Protein AF-A0A7C5ZPN6-F1 (afdb_monomer_lite)

Secondary structure (DSSP, 8-state):
--HHHHHHHHHHHHHHHHHHHHHHHHHHHHHHHHHHHHHHTSSS-----TT-HHHHHHHHHHHHHHHHHHHHHHHHHT----GGGHHHHHHHHHHHHHHHHHHHHHHTHHHH--THHHHHHHHHHHHHHHTT-----

pLDDT: mean 77.21, std 16.89, range [35.25, 96.31]

Foldseek 3Di:
DPPLVVLVVVLVVQLVVLVVVVVVCVVLVVVVVVVVVVVVVPDDDDQPPLPPPSNVVVLVSLVVSLVSLVVSLVSLVPDDDDPVCVVVSVLLSQLSVLLSVLSVLCSCCSVGVDCVSPVSSVVSNVVSVCSNDDPPD

Radius of gyration: 17.49 Å; chains: 1; bounding box: 37×31×56 Å

Structure (mmCIF, N/CA/C/O backbone):
data_AF-A0A7C5ZPN6-F1
#
_entry.id   AF-A0A7C5ZPN6-F1
#
loop_
_atom_site.group_PDB
_atom_site.id
_atom_site.type_symbol
_atom_site.label_atom_id
_atom_site.label_alt_id
_atom_site.label_comp_id
_atom_site.label_asym_id
_atom_site.label_entity_id
_atom_site.label_seq_id
_atom_site.pdbx_PDB_ins_code
_atom_site.Cartn_x
_atom_site.Cartn_y
_atom_site.Cartn_z
_atom_site.occupancy
_atom_site.B_iso_or_equiv
_atom_site.auth_seq_id
_atom_site.auth_comp_id
_atom_site.auth_asym_id
_atom_site.auth_atom_id
_atom_site.pdbx_PDB_model_num
ATOM 1 N N . MET A 1 1 ? -5.980 0.132 28.750 1.00 51.56 1 MET A N 1
ATOM 2 C CA . MET A 1 1 ? -6.308 0.501 27.359 1.00 51.56 1 MET A CA 1
ATOM 3 C C . MET A 1 1 ? -7.352 -0.467 26.823 1.00 51.56 1 MET A C 1
ATOM 5 O O . MET A 1 1 ? -7.402 -1.595 27.297 1.00 51.56 1 MET A O 1
ATOM 9 N N . SER A 1 2 ? -8.216 -0.027 25.904 1.00 65.25 2 SER A N 1
ATOM 10 C CA . SER A 1 2 ? -9.150 -0.912 25.188 1.00 65.25 2 SER A CA 1
ATOM 11 C C . SER A 1 2 ? -8.357 -1.851 24.269 1.00 65.25 2 SER A C 1
ATOM 13 O O . SER A 1 2 ? -7.483 -1.374 23.549 1.00 65.25 2 SER A O 1
ATOM 15 N N . LYS A 1 3 ? -8.681 -3.156 24.252 1.00 81.56 3 LYS A N 1
ATOM 16 C CA . LYS A 1 3 ? -8.057 -4.161 23.359 1.00 81.56 3 LYS A CA 1
ATOM 17 C C . LYS A 1 3 ? -8.095 -3.751 21.879 1.00 81.56 3 LYS A C 1
ATOM 19 O O . LYS A 1 3 ? -7.286 -4.237 21.097 1.00 81.56 3 LYS A O 1
ATOM 24 N N . TYR A 1 4 ? -9.044 -2.898 21.492 1.00 85.94 4 TYR A N 1
ATOM 25 C CA . TYR A 1 4 ? -9.139 -2.326 20.151 1.00 85.94 4 TYR A CA 1
ATOM 26 C C . TYR A 1 4 ? -7.993 -1.346 19.859 1.00 85.94 4 TYR A C 1
ATOM 28 O O . TYR A 1 4 ? -7.351 -1.45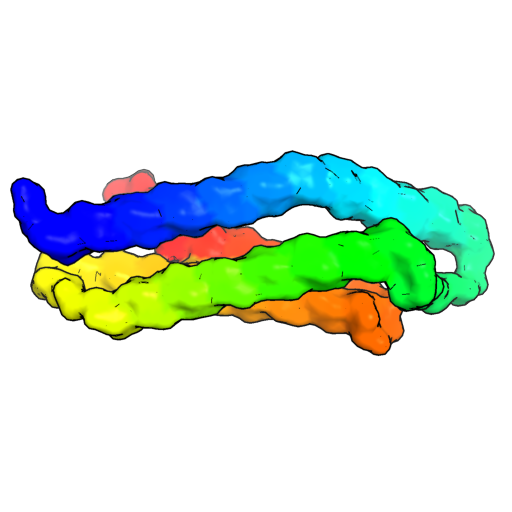3 18.818 1.00 85.94 4 TYR A O 1
ATOM 36 N N . LEU A 1 5 ? -7.695 -0.431 20.790 1.00 84.44 5 LEU A N 1
ATOM 37 C CA . LEU A 1 5 ? -6.643 0.576 20.613 1.00 84.44 5 LEU A CA 1
ATOM 38 C C . LEU A 1 5 ? -5.256 -0.055 20.524 1.00 84.44 5 LEU A C 1
ATOM 40 O O . LEU A 1 5 ? -4.454 0.379 19.705 1.00 84.44 5 LEU A O 1
ATOM 44 N N . ASP A 1 6 ? -5.005 -1.105 21.307 1.00 87.62 6 ASP A N 1
ATOM 45 C CA . ASP A 1 6 ? -3.731 -1.826 21.260 1.00 87.62 6 ASP A CA 1
ATOM 46 C C . ASP A 1 6 ? -3.529 -2.495 19.885 1.00 87.62 6 ASP A C 1
ATOM 48 O O . ASP A 1 6 ? -2.457 -2.396 19.295 1.00 87.62 6 ASP A O 1
ATOM 52 N N . LYS A 1 7 ? -4.584 -3.105 19.321 1.00 88.50 7 LYS A N 1
ATOM 53 C CA . LYS A 1 7 ? -4.539 -3.723 17.984 1.00 88.50 7 LYS A CA 1
ATOM 54 C C . LYS A 1 7 ? -4.420 -2.698 16.854 1.00 88.50 7 LYS A C 1
ATOM 56 O O . LYS A 1 7 ? -3.707 -2.941 15.889 1.00 88.50 7 LYS A O 1
ATOM 61 N N . ILE A 1 8 ? -5.113 -1.563 16.960 1.00 87.50 8 ILE A N 1
ATOM 62 C CA . ILE A 1 8 ? -5.000 -0.454 15.999 1.00 87.50 8 ILE A CA 1
ATOM 63 C C . ILE A 1 8 ? -3.578 0.105 16.001 1.00 87.50 8 ILE A C 1
ATOM 65 O O . ILE A 1 8 ? -3.012 0.308 14.932 1.00 87.50 8 ILE A O 1
ATOM 69 N N . ALA A 1 9 ? -2.996 0.330 17.182 1.00 86.56 9 ALA A N 1
ATOM 70 C CA . ALA A 1 9 ? -1.629 0.826 17.308 1.00 86.56 9 ALA A CA 1
ATOM 71 C C . ALA A 1 9 ? -0.623 -0.141 16.669 1.00 86.56 9 ALA A C 1
ATOM 73 O O . ALA A 1 9 ? 0.250 0.296 15.927 1.00 86.56 9 ALA A O 1
ATOM 74 N N . GLU A 1 10 ? -0.797 -1.449 16.881 1.00 91.00 10 GLU A N 1
ATOM 75 C CA . GLU A 1 10 ? 0.030 -2.478 16.244 1.00 91.00 10 GLU A CA 1
ATOM 76 C C . GLU A 1 10 ? -0.077 -2.446 14.708 1.00 91.00 10 GLU A C 1
ATOM 78 O O . GLU A 1 10 ? 0.937 -2.510 14.015 1.00 91.00 10 GLU A O 1
ATOM 83 N N . ILE A 1 11 ? -1.293 -2.312 14.163 1.00 87.81 11 ILE A N 1
ATOM 84 C CA . ILE A 1 11 ? -1.521 -2.200 12.713 1.00 87.81 11 ILE A CA 1
ATOM 85 C C . ILE A 1 11 ? -0.842 -0.943 12.153 1.00 87.81 11 ILE A C 1
ATOM 87 O O . ILE A 1 11 ? -0.164 -1.018 11.130 1.00 87.81 11 ILE A O 1
ATOM 91 N N . ILE A 1 12 ? -0.986 0.203 12.827 1.00 86.81 12 ILE A N 1
ATOM 92 C CA . ILE A 1 12 ? -0.338 1.460 12.423 1.00 86.81 12 ILE A CA 1
ATOM 93 C C . ILE A 1 12 ? 1.185 1.293 12.418 1.00 86.81 12 ILE A C 1
ATOM 95 O O . ILE A 1 12 ? 1.822 1.606 11.416 1.00 86.81 12 ILE A O 1
ATOM 99 N N . GLU A 1 13 ? 1.762 0.731 13.481 1.00 87.31 13 GLU A N 1
ATOM 100 C CA . GLU A 1 13 ? 3.208 0.507 13.580 1.00 87.31 13 GLU A CA 1
ATOM 101 C C . GLU A 1 13 ? 3.720 -0.427 12.468 1.00 87.31 13 GLU A C 1
ATOM 103 O O . GLU A 1 13 ? 4.782 -0.193 11.885 1.00 87.31 13 GLU A O 1
ATOM 108 N N . ASN A 1 14 ? 2.968 -1.479 12.129 1.00 88.06 14 ASN A N 1
ATOM 109 C CA . ASN A 1 14 ? 3.335 -2.393 11.047 1.00 88.06 14 ASN A CA 1
ATOM 110 C C . ASN A 1 14 ? 3.247 -1.723 9.672 1.00 88.06 14 ASN A C 1
ATOM 112 O O . ASN A 1 14 ? 4.146 -1.908 8.850 1.00 88.06 14 ASN A O 1
ATOM 116 N N . ILE A 1 15 ? 2.218 -0.906 9.430 1.00 82.00 15 ILE A N 1
ATOM 117 C CA . ILE A 1 15 ? 2.102 -0.108 8.203 1.00 82.00 15 ILE A CA 1
ATOM 118 C C . ILE A 1 15 ? 3.280 0.861 8.090 1.00 82.00 15 ILE A C 1
ATOM 120 O O . ILE A 1 15 ? 3.909 0.921 7.034 1.00 82.00 15 ILE A O 1
ATOM 124 N N . GLU A 1 16 ? 3.628 1.569 9.166 1.00 82.62 16 GLU A N 1
ATOM 125 C CA . GLU A 1 16 ? 4.776 2.477 9.189 1.00 82.62 16 GLU A CA 1
ATOM 126 C C . GLU A 1 16 ? 6.085 1.741 8.892 1.00 82.62 16 GLU A C 1
ATOM 128 O O . GLU A 1 16 ? 6.864 2.205 8.063 1.00 82.62 16 GLU A O 1
ATOM 133 N N . LYS A 1 17 ? 6.321 0.568 9.494 1.00 85.38 17 LYS A N 1
ATOM 134 C CA . LYS A 1 17 ? 7.505 -0.260 9.204 1.00 85.38 17 LYS A CA 1
ATOM 135 C C . LYS A 1 17 ? 7.562 -0.672 7.738 1.00 85.38 17 LYS A C 1
ATOM 137 O O . LYS A 1 17 ? 8.588 -0.479 7.089 1.00 85.38 17 LYS A O 1
ATOM 142 N N . VAL A 1 18 ? 6.456 -1.180 7.198 1.00 79.00 18 VAL A N 1
ATOM 143 C CA . VAL A 1 18 ? 6.339 -1.582 5.790 1.00 79.00 18 VAL A CA 1
ATOM 144 C C . VAL A 1 18 ? 6.609 -0.393 4.856 1.00 79.00 18 VAL A C 1
ATOM 146 O O . VAL A 1 18 ? 7.334 -0.521 3.867 1.00 79.00 18 VAL A O 1
ATOM 149 N N . GLN A 1 19 ? 6.083 0.789 5.180 1.00 70.19 19 GLN A N 1
ATOM 150 C CA . GLN A 1 19 ? 6.314 2.011 4.411 1.00 70.19 19 GLN A CA 1
ATOM 151 C C . GLN A 1 19 ? 7.739 2.559 4.578 1.00 70.19 19 GLN A C 1
ATOM 153 O O . GLN A 1 19 ? 8.295 3.082 3.617 1.00 70.19 19 GLN A O 1
ATOM 158 N N . GLN A 1 20 ? 8.368 2.423 5.747 1.00 74.19 20 GLN A N 1
ATOM 159 C CA . GLN A 1 20 ? 9.760 2.821 5.978 1.00 74.19 20 GLN A CA 1
ATOM 160 C C . GLN A 1 20 ? 10.752 1.909 5.257 1.00 74.19 20 GLN A C 1
ATOM 162 O O . GLN A 1 20 ? 11.682 2.414 4.625 1.00 74.19 20 GLN A O 1
ATOM 167 N N . GLU A 1 21 ? 10.531 0.591 5.276 1.00 71.69 21 GLU A N 1
ATOM 168 C CA . GLU A 1 21 ? 11.256 -0.355 4.419 1.00 71.69 21 GLU A CA 1
ATOM 169 C C . GLU A 1 21 ? 11.151 0.090 2.956 1.00 71.69 21 GLU A C 1
ATOM 171 O O . GLU A 1 21 ? 12.151 0.159 2.237 1.00 71.69 21 GLU A O 1
ATOM 176 N N . LEU A 1 22 ? 9.956 0.517 2.540 1.00 65.00 22 LEU A N 1
ATOM 177 C CA . LEU A 1 22 ? 9.758 1.069 1.213 1.00 65.00 22 LEU A CA 1
ATOM 178 C C . LEU A 1 22 ? 10.436 2.422 1.000 1.00 65.00 22 LEU A C 1
ATOM 180 O O . LEU A 1 22 ? 10.854 2.680 -0.114 1.00 65.00 22 LEU A O 1
ATOM 184 N N . LEU A 1 23 ? 10.543 3.311 1.989 1.00 62.59 23 LEU A N 1
ATOM 185 C CA . LEU A 1 23 ? 11.227 4.605 1.843 1.00 62.59 23 LEU A CA 1
ATOM 186 C C . LEU A 1 23 ? 12.731 4.419 1.607 1.00 62.59 23 LEU A C 1
ATOM 188 O O . LEU A 1 23 ? 13.336 5.124 0.792 1.00 62.59 23 LEU A O 1
ATOM 192 N N . VAL A 1 24 ? 13.325 3.425 2.269 1.00 61.19 24 VAL A N 1
ATOM 193 C CA . VAL A 1 24 ? 14.702 2.991 2.004 1.00 61.19 24 VAL A CA 1
ATOM 194 C C . VAL A 1 24 ? 14.824 2.494 0.558 1.00 61.19 24 VAL A C 1
ATOM 196 O O . VAL A 1 24 ? 15.735 2.904 -0.168 1.00 61.19 24 VAL A O 1
ATOM 199 N N . GLU A 1 25 ? 13.845 1.721 0.089 1.00 57.84 25 GLU A N 1
ATOM 200 C CA . GLU A 1 25 ? 13.740 1.269 -1.303 1.00 57.84 25 GLU A CA 1
ATOM 201 C C . GLU A 1 25 ? 13.261 2.381 -2.278 1.00 57.84 25 GLU A C 1
ATOM 203 O O . GLU A 1 25 ? 13.519 2.313 -3.478 1.00 57.84 25 GLU A O 1
ATOM 208 N N . GLN A 1 26 ? 12.646 3.477 -1.809 1.00 51.22 26 GLN A N 1
ATOM 209 C CA . GLN A 1 26 ? 12.205 4.620 -2.621 1.00 51.22 26 GLN A CA 1
ATOM 210 C C . GLN A 1 26 ? 13.389 5.442 -3.082 1.00 51.22 26 GLN A C 1
ATOM 212 O O . GLN A 1 26 ? 13.326 6.039 -4.150 1.00 51.22 26 GLN A O 1
ATOM 217 N N . LYS A 1 27 ? 14.482 5.488 -2.318 1.00 57.56 27 LYS A N 1
ATOM 218 C CA . LYS A 1 27 ? 15.736 6.052 -2.825 1.00 57.56 27 LYS A CA 1
ATOM 219 C C . LYS A 1 27 ? 16.212 5.251 -4.042 1.00 57.56 27 LYS A C 1
ATOM 221 O O . LYS A 1 27 ? 16.648 5.845 -5.025 1.00 57.56 27 LYS A O 1
ATOM 226 N N . MET A 1 28 ? 16.027 3.929 -4.022 1.00 51.06 28 MET A N 1
ATOM 227 C CA . MET A 1 28 ? 16.227 3.062 -5.184 1.00 51.06 28 MET A CA 1
ATOM 228 C C . MET A 1 28 ? 15.203 3.340 -6.297 1.00 51.06 28 MET A C 1
ATOM 230 O O . MET A 1 28 ? 15.628 3.516 -7.431 1.00 51.06 28 MET A O 1
ATOM 234 N N . MET A 1 29 ? 13.904 3.493 -6.006 1.00 49.81 29 MET A N 1
ATOM 235 C CA . MET A 1 29 ? 12.883 3.833 -7.016 1.00 49.81 29 MET A CA 1
ATOM 236 C C . MET A 1 29 ? 13.046 5.235 -7.619 1.00 49.81 29 MET A C 1
ATOM 238 O O . MET A 1 29 ? 12.848 5.397 -8.814 1.00 49.81 29 MET A O 1
ATOM 242 N N . LYS A 1 30 ? 13.441 6.254 -6.848 1.00 54.97 30 LYS A N 1
ATOM 243 C CA . LYS A 1 30 ? 13.777 7.596 -7.353 1.00 54.97 30 LYS A CA 1
ATOM 244 C C . LYS A 1 30 ? 15.015 7.544 -8.232 1.00 54.97 30 LYS A C 1
ATOM 246 O O . LYS A 1 30 ? 15.038 8.207 -9.262 1.00 54.97 30 LYS A O 1
ATOM 251 N N . ASN A 1 31 ? 16.007 6.729 -7.876 1.00 53.59 31 ASN A N 1
ATOM 252 C CA . ASN A 1 31 ? 17.144 6.459 -8.752 1.00 53.59 31 ASN A CA 1
ATOM 253 C C . ASN A 1 31 ? 16.706 5.725 -10.027 1.00 53.59 31 ASN A C 1
ATOM 255 O O . ASN A 1 31 ? 17.207 6.046 -11.093 1.00 53.59 31 ASN A O 1
ATOM 259 N N . LEU A 1 32 ? 15.735 4.816 -9.936 1.00 49.66 32 LEU A N 1
ATOM 260 C CA . LEU A 1 32 ? 15.123 4.092 -11.055 1.00 49.66 32 LEU A CA 1
ATOM 261 C C . LEU A 1 32 ? 14.353 5.027 -11.987 1.00 49.66 32 LEU A C 1
ATOM 263 O O . LEU A 1 32 ? 14.607 5.036 -13.178 1.00 49.66 32 LEU A O 1
ATOM 267 N N . ILE A 1 33 ? 13.473 5.872 -11.453 1.00 51.06 33 ILE A N 1
ATOM 268 C CA . ILE A 1 33 ? 12.736 6.899 -12.198 1.00 51.06 33 ILE A CA 1
ATOM 269 C C . ILE A 1 33 ? 13.710 7.923 -12.787 1.00 51.06 33 ILE A C 1
ATOM 271 O O . ILE A 1 33 ? 13.527 8.354 -13.917 1.00 51.06 33 ILE A O 1
ATOM 275 N N . SER A 1 34 ? 14.771 8.290 -12.065 1.00 56.31 34 SER A N 1
ATOM 276 C CA . SER A 1 34 ? 15.834 9.166 -12.570 1.00 56.31 34 SER A CA 1
ATOM 277 C C . SER A 1 34 ? 16.620 8.511 -13.712 1.00 56.31 34 SER A C 1
ATOM 279 O O . SER A 1 34 ? 16.841 9.155 -14.731 1.00 56.31 34 SER A O 1
ATOM 281 N N . LEU A 1 35 ? 16.961 7.222 -13.604 1.00 48.78 35 LEU A N 1
ATOM 282 C CA . LEU A 1 35 ? 17.560 6.419 -14.677 1.00 48.78 35 LEU A CA 1
ATOM 283 C C . LEU A 1 35 ? 16.623 6.331 -15.886 1.00 48.78 35 LEU A C 1
ATOM 285 O O . LEU A 1 35 ? 17.030 6.647 -16.999 1.00 48.78 35 LEU A O 1
ATOM 289 N N . LEU A 1 36 ? 15.353 5.987 -15.675 1.00 46.53 36 LEU A N 1
ATOM 290 C CA . LEU A 1 36 ? 14.322 5.931 -16.714 1.00 46.53 36 LEU A CA 1
ATOM 291 C C . LEU A 1 36 ? 14.136 7.300 -17.393 1.00 46.53 36 LEU A C 1
ATOM 293 O O . LEU A 1 36 ? 14.051 7.375 -18.618 1.00 46.53 36 LEU A O 1
ATOM 297 N N . ASN A 1 37 ? 14.175 8.395 -16.628 1.00 48.97 37 ASN A N 1
ATOM 298 C CA . ASN A 1 37 ? 14.130 9.760 -17.153 1.00 48.97 37 ASN A CA 1
ATOM 299 C C . ASN A 1 37 ? 15.412 10.132 -17.924 1.00 48.97 37 ASN A C 1
ATOM 301 O O . ASN A 1 3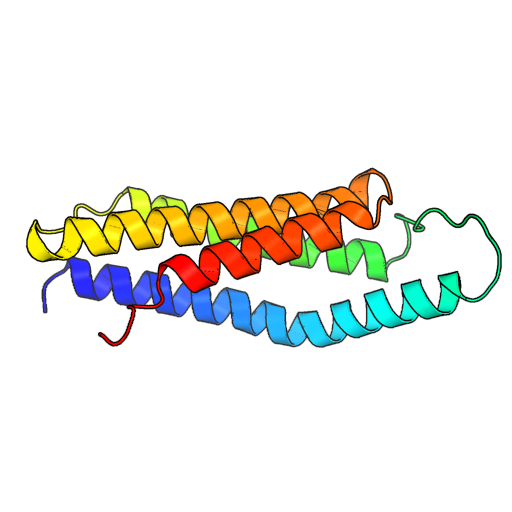7 ? 15.318 10.760 -18.978 1.00 48.97 37 ASN A O 1
ATOM 305 N N . GLN A 1 38 ? 16.598 9.709 -17.472 1.00 45.81 38 GLN A N 1
ATOM 306 C CA . GLN A 1 38 ? 17.864 9.886 -18.198 1.00 45.81 38 GLN A CA 1
ATOM 307 C C . GLN A 1 38 ? 17.879 9.109 -19.524 1.00 45.81 38 GLN A C 1
ATOM 309 O O . GLN A 1 38 ? 18.327 9.641 -20.541 1.00 45.81 38 GLN A O 1
ATOM 314 N N . PHE A 1 39 ? 17.313 7.900 -19.557 1.00 42.16 39 PHE A N 1
ATOM 315 C CA . PHE A 1 39 ? 17.116 7.139 -20.792 1.00 42.16 39 PHE A CA 1
ATOM 316 C C . PHE A 1 39 ? 16.065 7.775 -21.714 1.00 42.16 39 PHE A C 1
ATOM 318 O O . PHE A 1 39 ? 16.233 7.739 -22.932 1.00 42.16 39 PHE A O 1
ATOM 325 N N . SER A 1 40 ? 15.030 8.420 -21.164 1.00 40.72 40 SER A N 1
ATOM 326 C CA . SER A 1 40 ? 13.997 9.129 -21.941 1.00 40.72 40 SER A CA 1
ATOM 327 C C . SER A 1 40 ? 14.486 10.429 -22.603 1.00 40.72 40 SER A C 1
ATOM 329 O O . SER A 1 40 ? 13.913 10.871 -23.598 1.00 40.72 40 SER A O 1
ATOM 331 N N . GLY A 1 41 ? 15.579 11.019 -22.098 1.00 42.53 41 GLY A N 1
ATOM 332 C CA . GLY A 1 41 ? 16.222 12.206 -22.672 1.00 42.53 41 GLY A CA 1
ATOM 333 C C . GLY A 1 41 ? 16.966 11.939 -23.986 1.00 42.53 41 GLY A C 1
ATOM 334 O O . GLY A 1 41 ? 17.331 12.880 -24.688 1.00 42.53 41 GLY A O 1
ATOM 335 N N . THR A 1 42 ? 17.161 10.668 -24.358 1.00 42.38 42 THR A N 1
ATOM 336 C CA . THR A 1 42 ? 17.724 10.281 -25.654 1.00 42.38 42 THR A CA 1
ATOM 337 C C . THR A 1 42 ? 16.793 9.314 -26.381 1.00 42.38 42 THR A C 1
ATOM 339 O O . THR A 1 42 ? 16.682 8.131 -26.063 1.00 42.38 42 THR A O 1
ATOM 342 N N . THR A 1 43 ? 16.207 9.825 -27.467 1.00 35.25 43 THR A N 1
ATOM 343 C CA . THR A 1 43 ? 15.406 9.133 -28.496 1.00 35.25 43 THR A CA 1
ATOM 344 C C . THR A 1 43 ? 13.998 8.672 -28.100 1.00 35.25 43 THR A C 1
ATOM 346 O O . THR A 1 43 ? 13.789 7.826 -27.240 1.00 35.25 43 THR A O 1
ATOM 349 N N . LYS A 1 44 ? 13.025 9.227 -28.839 1.00 40.78 44 LYS A N 1
ATOM 350 C CA . LYS A 1 44 ? 11.623 8.809 -28.938 1.00 40.78 44 LYS A CA 1
ATOM 351 C C . LYS A 1 44 ? 11.514 7.276 -29.008 1.00 40.78 44 LYS A C 1
ATOM 353 O O . LYS A 1 44 ? 12.182 6.672 -29.840 1.00 40.78 44 LYS A O 1
ATOM 358 N N . SER A 1 45 ? 10.609 6.707 -28.206 1.00 48.16 45 SER A N 1
ATOM 359 C CA . SER A 1 45 ? 10.253 5.278 -28.125 1.00 48.16 45 SER A CA 1
ATOM 360 C C . SER A 1 45 ? 11.271 4.376 -27.418 1.00 48.16 45 SER A C 1
ATOM 362 O O . SER A 1 45 ? 12.118 3.773 -28.071 1.00 48.16 45 SER A O 1
ATOM 364 N N . LYS A 1 46 ? 11.123 4.189 -26.100 1.00 45.94 46 LYS A N 1
ATOM 365 C CA . LYS A 1 46 ? 11.692 3.031 -25.393 1.00 45.94 46 LYS A CA 1
ATOM 366 C C . LYS A 1 46 ? 10.698 2.515 -24.356 1.00 45.94 46 LYS A C 1
ATOM 368 O O . LYS A 1 46 ? 10.495 3.131 -23.315 1.00 45.94 46 LYS A O 1
ATOM 373 N N . THR A 1 47 ? 10.048 1.409 -24.695 1.00 55.38 47 THR A N 1
ATOM 374 C CA . THR A 1 47 ? 9.422 0.478 -23.755 1.00 55.38 47 THR A CA 1
ATOM 375 C C . THR A 1 47 ? 10.400 0.196 -22.615 1.00 55.38 47 THR A C 1
ATOM 377 O O . THR A 1 47 ? 11.592 0.012 -22.861 1.00 55.38 47 THR A O 1
ATOM 380 N N . ILE A 1 48 ? 9.913 0.198 -21.373 1.00 61.78 48 ILE A N 1
ATOM 381 C CA . ILE A 1 48 ? 10.700 -0.256 -20.222 1.00 61.78 48 ILE A CA 1
ATOM 382 C C . ILE A 1 48 ? 11.127 -1.695 -20.511 1.00 61.78 48 ILE A C 1
ATOM 384 O O . ILE A 1 48 ? 10.277 -2.527 -20.832 1.00 61.78 48 ILE A O 1
ATOM 388 N N . ASP A 1 49 ? 12.425 -1.983 -20.419 1.00 68.88 49 ASP A N 1
ATOM 389 C CA . ASP A 1 49 ? 12.899 -3.361 -20.464 1.00 68.88 49 ASP A CA 1
ATOM 390 C C . ASP A 1 49 ? 12.466 -4.055 -19.168 1.00 68.88 49 ASP A C 1
ATOM 392 O O . ASP A 1 49 ? 13.053 -3.861 -18.102 1.00 68.88 49 ASP A O 1
ATOM 396 N N . LEU A 1 50 ? 11.374 -4.815 -19.252 1.00 68.62 50 LEU A N 1
ATOM 397 C CA . LEU A 1 50 ? 10.804 -5.541 -18.120 1.00 68.62 50 LEU A CA 1
ATOM 398 C C . LEU A 1 50 ? 11.716 -6.677 -17.636 1.00 68.62 50 LEU A C 1
ATOM 400 O O . LEU A 1 50 ? 11.500 -7.206 -16.542 1.00 68.62 50 LEU A O 1
ATOM 404 N N . ASP A 1 51 ? 12.728 -7.048 -18.426 1.00 72.12 51 ASP A N 1
ATOM 405 C CA . ASP A 1 51 ? 13.689 -8.080 -18.074 1.00 72.12 51 ASP A CA 1
ATOM 406 C C . ASP A 1 51 ? 14.910 -7.569 -17.307 1.00 72.12 51 ASP A C 1
ATOM 408 O O . ASP A 1 51 ? 15.642 -8.396 -16.745 1.00 72.12 51 ASP A O 1
ATOM 412 N N . ASP A 1 52 ? 15.077 -6.246 -17.202 1.00 77.00 52 ASP A N 1
ATOM 413 C CA . ASP A 1 52 ? 16.144 -5.612 -16.435 1.00 77.00 52 ASP A CA 1
ATOM 414 C C . ASP A 1 52 ? 16.093 -6.070 -14.954 1.00 77.00 52 ASP A C 1
ATOM 416 O O . ASP A 1 52 ? 15.041 -5.975 -14.304 1.00 77.00 52 ASP A O 1
ATOM 420 N N . PRO A 1 53 ? 17.205 -6.571 -14.376 1.00 75.25 53 PRO A N 1
ATOM 421 C CA . PRO A 1 53 ? 17.261 -7.015 -12.979 1.00 75.25 53 PRO A CA 1
ATOM 422 C C . PRO A 1 53 ? 16.796 -5.962 -11.964 1.00 75.25 53 PRO A C 1
ATOM 424 O O . PRO A 1 53 ? 16.224 -6.301 -10.928 1.00 75.25 53 PRO A O 1
ATOM 427 N N . VAL A 1 54 ? 17.017 -4.681 -12.256 1.00 68.31 54 VAL A N 1
ATOM 428 C CA . VAL A 1 54 ? 16.594 -3.550 -11.428 1.00 68.31 54 VAL A CA 1
ATOM 429 C C . VAL A 1 54 ? 15.077 -3.365 -11.506 1.00 68.31 54 VAL A C 1
ATOM 431 O O . VAL A 1 54 ? 14.433 -3.142 -10.479 1.00 68.31 54 VAL A O 1
ATOM 434 N N . VAL A 1 55 ? 14.488 -3.522 -12.695 1.00 71.94 55 VAL A N 1
ATOM 435 C CA . VAL A 1 55 ? 13.031 -3.479 -12.907 1.00 71.94 55 VAL A CA 1
ATOM 436 C C . VAL A 1 55 ? 12.348 -4.668 -12.225 1.00 71.94 55 VAL A C 1
ATOM 438 O O . VAL A 1 55 ? 11.345 -4.484 -11.534 1.00 71.94 55 VAL A O 1
ATOM 441 N N . LYS A 1 56 ? 12.932 -5.869 -12.319 1.00 81.12 56 LYS A N 1
ATOM 442 C CA . LYS A 1 56 ? 12.474 -7.071 -11.600 1.00 81.12 56 LYS A CA 1
ATOM 443 C C . LYS A 1 56 ? 12.496 -6.874 -10.085 1.00 81.12 56 LYS A C 1
ATOM 445 O O . LYS A 1 56 ? 11.480 -7.106 -9.433 1.00 81.12 56 LYS A O 1
ATOM 450 N N . LYS A 1 57 ? 13.596 -6.348 -9.538 1.00 78.81 57 LYS A N 1
ATOM 451 C CA . LYS A 1 57 ? 13.698 -6.043 -8.104 1.00 78.81 57 LYS A CA 1
ATOM 452 C C . LYS A 1 57 ? 12.652 -5.013 -7.661 1.00 78.81 57 LYS A C 1
ATOM 454 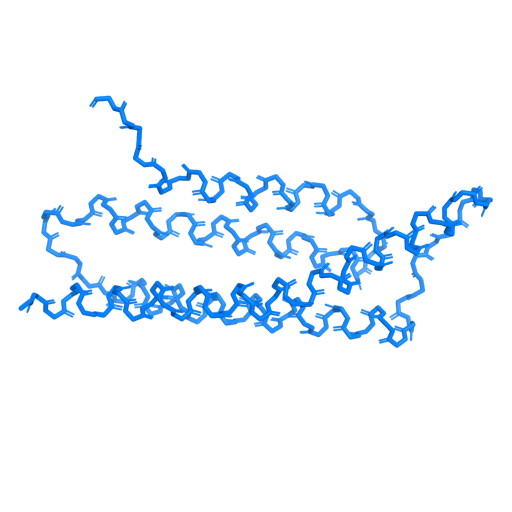O O . LYS A 1 57 ? 12.007 -5.196 -6.634 1.00 78.81 57 LYS A O 1
ATOM 459 N N . ALA A 1 58 ? 12.443 -3.946 -8.433 1.00 75.3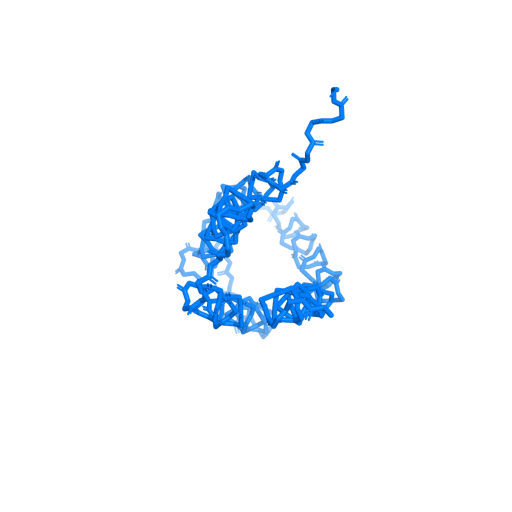8 58 ALA A N 1
ATOM 460 C CA . ALA A 1 58 ? 11.432 -2.937 -8.111 1.00 75.38 58 ALA A CA 1
ATOM 461 C C . ALA A 1 58 ? 10.007 -3.509 -8.124 1.00 75.38 58 ALA A C 1
ATOM 463 O O . ALA A 1 58 ? 9.211 -3.201 -7.236 1.00 75.38 58 ALA A O 1
ATOM 464 N N . LYS A 1 59 ? 9.706 -4.382 -9.093 1.00 83.12 59 LYS A N 1
ATOM 465 C CA . LYS A 1 59 ? 8.440 -5.116 -9.167 1.00 83.12 59 LYS A CA 1
ATOM 466 C C . LYS A 1 59 ? 8.224 -5.991 -7.931 1.00 83.12 59 LYS A C 1
ATOM 468 O O . LYS A 1 59 ? 7.142 -5.958 -7.354 1.00 83.12 59 LYS A O 1
ATOM 473 N N . GLU A 1 60 ? 9.238 -6.739 -7.502 1.00 85.31 60 GLU A N 1
ATOM 474 C CA . GLU A 1 60 ? 9.175 -7.590 -6.305 1.00 85.31 60 GLU A CA 1
ATOM 475 C C . GLU A 1 60 ? 8.949 -6.779 -5.026 1.00 85.31 60 GLU A C 1
ATOM 477 O O . GLU A 1 60 ? 8.068 -7.110 -4.233 1.00 85.31 60 GLU A O 1
ATOM 482 N N . VAL A 1 61 ? 9.694 -5.684 -4.845 1.00 82.25 61 VAL A N 1
ATOM 483 C CA . VAL A 1 61 ? 9.545 -4.792 -3.685 1.00 82.25 61 VAL A CA 1
ATOM 484 C C . VAL A 1 61 ? 8.139 -4.195 -3.634 1.00 82.25 61 VAL A C 1
ATOM 486 O O . VAL A 1 61 ? 7.491 -4.222 -2.586 1.00 82.25 61 VAL A O 1
ATOM 489 N N . LEU A 1 62 ? 7.633 -3.695 -4.766 1.00 82.88 62 LEU A N 1
ATOM 490 C CA . LEU A 1 62 ? 6.293 -3.117 -4.827 1.00 82.88 62 LEU A CA 1
ATOM 491 C C . LEU A 1 62 ? 5.199 -4.175 -4.612 1.00 82.88 62 LEU A C 1
ATOM 493 O O . LEU A 1 62 ? 4.201 -3.899 -3.952 1.00 82.88 62 LEU A O 1
ATOM 497 N N . LEU A 1 63 ? 5.387 -5.399 -5.112 1.00 88.88 63 LEU A N 1
ATOM 498 C CA . LEU A 1 63 ? 4.460 -6.502 -4.856 1.00 88.88 63 LEU A CA 1
ATOM 499 C C . LEU A 1 63 ? 4.432 -6.897 -3.374 1.00 88.88 63 LEU A C 1
ATOM 501 O O . LEU A 1 63 ? 3.350 -7.128 -2.826 1.00 88.88 63 LEU A O 1
ATOM 505 N N . LYS A 1 64 ? 5.601 -6.945 -2.720 1.00 87.50 64 LYS A N 1
ATOM 506 C CA . LYS A 1 64 ? 5.711 -7.214 -1.280 1.00 87.50 64 LYS A CA 1
ATOM 507 C C . LYS A 1 64 ? 4.957 -6.151 -0.483 1.00 87.50 64 LYS A C 1
ATOM 509 O O . LYS A 1 64 ? 4.141 -6.505 0.357 1.00 87.50 64 LYS A O 1
ATOM 514 N N . LEU A 1 65 ? 5.154 -4.871 -0.808 1.00 85.81 65 LEU A N 1
ATOM 515 C CA . LEU A 1 65 ? 4.418 -3.762 -0.197 1.00 85.81 65 LEU A CA 1
ATOM 516 C C . LEU A 1 65 ? 2.907 -3.942 -0.308 1.00 85.81 65 LEU A C 1
ATOM 518 O O . LEU A 1 65 ? 2.204 -3.855 0.694 1.00 85.81 65 LEU A O 1
ATOM 522 N N . ILE A 1 66 ? 2.411 -4.166 -1.528 1.00 89.19 66 ILE A N 1
ATOM 523 C CA . ILE A 1 66 ? 0.975 -4.313 -1.782 1.00 89.19 66 ILE A CA 1
ATOM 524 C C . ILE A 1 66 ? 0.419 -5.460 -0.940 1.00 89.19 66 ILE A C 1
ATOM 526 O O . ILE A 1 66 ? -0.592 -5.278 -0.269 1.00 89.19 66 ILE A O 1
ATOM 530 N N . THR A 1 67 ? 1.107 -6.602 -0.931 1.00 93.56 67 THR A N 1
ATOM 531 C CA . THR A 1 67 ? 0.708 -7.777 -0.148 1.00 93.56 67 THR A CA 1
ATOM 532 C C . THR A 1 67 ? 0.670 -7.464 1.349 1.00 93.56 67 THR A C 1
ATOM 534 O O . THR A 1 67 ? -0.358 -7.683 1.981 1.00 93.56 67 THR A O 1
ATOM 537 N N . SER A 1 68 ? 1.730 -6.872 1.907 1.00 90.31 68 SER A N 1
ATOM 538 C CA . SER A 1 68 ? 1.793 -6.543 3.337 1.00 90.31 68 SER A CA 1
ATOM 539 C C . SER A 1 68 ? 0.740 -5.512 3.754 1.00 90.31 68 SER A C 1
ATOM 541 O O . SER A 1 68 ? 0.092 -5.672 4.782 1.00 90.31 68 SER A O 1
ATOM 543 N N . LEU A 1 69 ? 0.488 -4.481 2.940 1.00 91.31 69 LEU A N 1
ATOM 544 C CA . LEU A 1 69 ? -0.592 -3.528 3.219 1.00 91.31 69 LEU A CA 1
ATOM 545 C C . LEU A 1 69 ? -1.975 -4.190 3.136 1.00 91.31 69 LEU A C 1
ATOM 547 O O . LEU A 1 69 ? -2.863 -3.843 3.910 1.00 91.31 69 LEU A O 1
ATOM 551 N N . GLN A 1 70 ? -2.176 -5.144 2.220 1.00 96.12 70 GLN A N 1
ATOM 552 C CA . GLN A 1 70 ? -3.424 -5.908 2.131 1.00 96.12 70 GLN A CA 1
ATOM 553 C C . GLN A 1 70 ? -3.650 -6.811 3.348 1.00 96.12 70 GLN A C 1
ATOM 555 O O . GLN A 1 70 ? -4.790 -6.934 3.794 1.00 96.12 70 GLN A O 1
ATOM 560 N N . GLU A 1 71 ? -2.596 -7.420 3.889 1.00 96.06 71 GLU A N 1
ATOM 561 C CA . GLU A 1 71 ? -2.663 -8.204 5.127 1.00 96.06 71 GLU A CA 1
ATOM 562 C C . GLU A 1 71 ? -3.082 -7.323 6.309 1.00 96.06 71 GLU A C 1
ATOM 564 O O . GLU A 1 71 ? -4.020 -7.666 7.029 1.00 96.06 71 GLU A O 1
ATOM 569 N N . GLU A 1 72 ? -2.465 -6.149 6.463 1.00 93.44 72 GLU A N 1
ATOM 570 C CA . GLU A 1 72 ? -2.835 -5.193 7.513 1.00 93.44 72 GLU A CA 1
ATOM 571 C C . GLU A 1 72 ? -4.247 -4.622 7.315 1.00 93.44 72 GLU A C 1
ATOM 573 O O . GLU A 1 72 ? -4.995 -4.473 8.281 1.00 93.44 72 GLU A O 1
ATOM 578 N N . TYR A 1 73 ? -4.675 -4.390 6.070 1.00 96.06 73 TYR A N 1
ATOM 579 C CA . TYR A 1 73 ? -6.058 -4.015 5.770 1.00 96.06 73 TYR A CA 1
ATOM 580 C C . TYR A 1 73 ? -7.050 -5.099 6.189 1.00 96.06 73 TYR A C 1
ATOM 582 O O . TYR A 1 73 ? -8.071 -4.789 6.794 1.00 96.06 73 TYR A O 1
ATOM 590 N N . TYR A 1 74 ? -6.750 -6.366 5.905 1.00 95.81 74 TYR A N 1
ATOM 591 C CA . TYR A 1 74 ? -7.598 -7.478 6.325 1.00 95.81 74 TYR A CA 1
ATOM 592 C C . TYR A 1 74 ? -7.661 -7.591 7.853 1.00 95.81 74 TYR A C 1
ATOM 594 O O . TYR A 1 74 ? -8.738 -7.773 8.417 1.00 95.81 74 TYR A O 1
ATOM 602 N N . ARG A 1 75 ? -6.526 -7.418 8.543 1.00 94.62 75 ARG A N 1
ATOM 603 C CA . ARG A 1 75 ? -6.496 -7.363 10.012 1.00 94.62 75 ARG A CA 1
ATOM 604 C C . ARG A 1 75 ? -7.365 -6.232 10.547 1.00 94.62 75 ARG A C 1
ATOM 606 O O . ARG A 1 75 ? -8.092 -6.460 11.508 1.00 94.62 75 ARG A O 1
ATOM 613 N N . LEU A 1 76 ? -7.293 -5.051 9.930 1.00 93.38 76 LEU A N 1
ATOM 614 C CA . LEU A 1 76 ? -8.099 -3.888 10.289 1.00 93.38 76 LEU A CA 1
ATOM 615 C C . LEU A 1 76 ? -9.592 -4.154 10.069 1.00 93.38 76 LEU A C 1
ATOM 617 O O . LEU A 1 76 ? -10.377 -3.892 10.969 1.00 93.38 76 LEU A O 1
ATOM 621 N N . ASP A 1 77 ? -9.975 -4.720 8.924 1.00 93.81 77 ASP A N 1
ATOM 622 C CA . ASP A 1 77 ? -11.371 -5.019 8.564 1.00 93.81 77 ASP A CA 1
ATOM 623 C C . ASP A 1 77 ? -12.043 -6.023 9.517 1.00 93.81 77 ASP A C 1
ATOM 625 O O . ASP A 1 77 ? -13.253 -5.972 9.717 1.00 93.81 77 ASP A O 1
ATOM 629 N N . LEU A 1 78 ? -11.256 -6.901 10.148 1.00 94.06 78 LEU A N 1
ATOM 630 C CA . LEU A 1 78 ? -11.727 -7.853 11.157 1.00 94.06 78 LEU A CA 1
ATOM 631 C C . LEU A 1 78 ? -11.866 -7.264 12.570 1.00 94.06 78 LEU A C 1
ATOM 633 O O . LEU A 1 78 ? -12.324 -7.969 13.475 1.00 94.06 78 LEU A O 1
ATOM 637 N N . LEU A 1 79 ? -11.422 -6.028 12.814 1.00 92.56 79 LEU A N 1
ATOM 638 C CA . LEU A 1 79 ? -11.601 -5.399 14.119 1.00 92.56 79 LEU A CA 1
ATOM 639 C C . LEU A 1 79 ? -12.999 -4.800 14.229 1.00 92.56 79 LEU A C 1
ATOM 641 O O . LEU A 1 79 ? -13.460 -4.088 13.346 1.00 92.56 79 LEU A O 1
ATOM 645 N N . GLU A 1 80 ? -13.630 -5.013 15.377 1.00 90.06 80 GLU A N 1
ATOM 646 C CA . GLU A 1 80 ? -14.863 -4.322 15.736 1.00 90.06 80 GLU A CA 1
ATOM 647 C C . GLU A 1 80 ? -14.507 -3.068 16.548 1.00 90.06 80 GLU A C 1
ATOM 649 O O . GLU A 1 80 ? -13.956 -3.194 17.651 1.00 90.06 80 GLU A O 1
ATOM 654 N N . PRO A 1 81 ? -14.745 -1.853 16.018 1.00 88.50 81 PRO A N 1
ATOM 655 C CA . PRO A 1 81 ? -14.529 -0.629 16.771 1.00 88.50 81 PRO A CA 1
ATOM 656 C C . PRO A 1 81 ? -15.661 -0.393 17.776 1.00 88.50 81 PRO A C 1
ATOM 658 O O . PRO A 1 81 ? -16.835 -0.605 17.476 1.00 88.50 81 PRO A O 1
ATOM 661 N N . ASP A 1 82 ? -15.317 0.149 18.945 1.00 87.19 82 ASP A N 1
ATOM 662 C CA . ASP A 1 82 ? -16.317 0.765 19.823 1.00 87.19 82 ASP A CA 1
ATOM 663 C C . ASP A 1 82 ? -16.969 1.962 19.097 1.00 87.19 82 ASP A C 1
ATOM 665 O O . ASP A 1 82 ? -16.333 2.607 18.260 1.00 87.19 82 ASP A O 1
ATOM 669 N N . GLU A 1 83 ? -18.202 2.329 19.461 1.00 88.44 83 GLU A N 1
ATOM 670 C CA . GLU A 1 83 ? -18.976 3.402 18.802 1.00 88.44 83 GLU A CA 1
ATOM 671 C C . GLU A 1 83 ? -18.189 4.720 18.667 1.00 88.44 83 GLU A C 1
ATOM 673 O O . GLU A 1 83 ? -18.188 5.353 17.611 1.00 88.44 83 GLU A O 1
ATOM 678 N N . LYS A 1 84 ? -17.415 5.079 19.701 1.00 87.88 84 LYS A N 1
ATOM 679 C CA . LYS A 1 84 ? -16.541 6.265 19.712 1.00 87.88 84 LYS A CA 1
ATOM 680 C C . LYS A 1 84 ? -15.482 6.256 18.599 1.00 87.88 84 LYS A C 1
ATOM 682 O O . LYS A 1 84 ? -15.049 7.317 18.159 1.00 87.88 84 LYS A O 1
ATOM 687 N N . TRP A 1 85 ? -15.033 5.079 18.176 1.00 89.38 85 TRP A N 1
ATOM 688 C CA . TRP A 1 85 ? -13.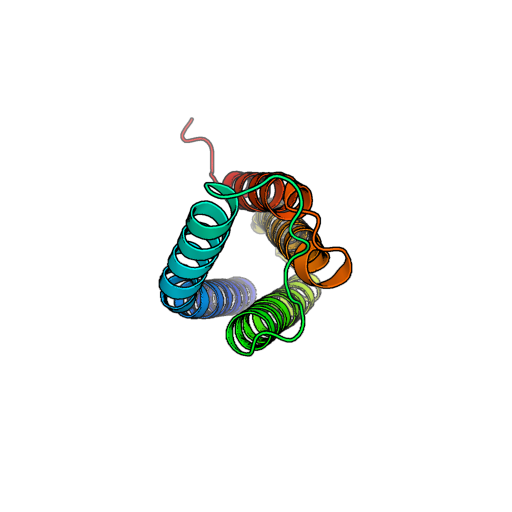944 4.902 17.216 1.00 89.38 85 TRP A CA 1
ATOM 689 C C . TRP A 1 85 ? -14.417 4.466 15.832 1.00 89.38 85 TRP A C 1
ATOM 691 O O . TRP A 1 85 ? -13.600 4.441 14.916 1.00 89.38 85 TRP A O 1
ATOM 701 N N . ALA A 1 86 ? -15.707 4.171 15.651 1.00 89.94 86 ALA A N 1
ATOM 702 C CA . ALA A 1 86 ? -16.258 3.673 14.392 1.00 89.94 86 ALA A CA 1
ATOM 703 C C . ALA A 1 86 ? -15.966 4.604 13.202 1.00 89.94 86 ALA A C 1
ATOM 705 O O . ALA A 1 86 ? -15.565 4.145 12.134 1.00 89.94 86 ALA A O 1
ATOM 706 N N . GLN A 1 87 ? -16.082 5.923 13.395 1.00 90.62 87 GLN A N 1
ATOM 707 C CA . GLN A 1 87 ? -15.792 6.891 12.332 1.00 90.62 87 GLN A CA 1
ATOM 708 C C . GLN A 1 87 ? -14.308 6.899 11.944 1.00 90.62 87 GLN A C 1
ATOM 710 O O . GLN A 1 87 ? -13.981 6.897 10.757 1.00 90.62 87 GLN A O 1
ATOM 715 N N . PHE A 1 88 ? -13.408 6.902 12.932 1.00 90.56 88 PHE A N 1
ATOM 716 C CA . PHE A 1 88 ? -11.968 6.819 12.685 1.00 90.56 88 PHE A CA 1
ATOM 717 C C . PHE A 1 88 ? -11.608 5.500 11.993 1.00 90.56 88 PHE A C 1
ATOM 719 O O . PHE A 1 88 ? -10.862 5.504 11.021 1.00 90.56 88 PHE A O 1
ATOM 726 N N . HIS A 1 89 ? -12.181 4.389 12.458 1.00 92.69 89 HIS A N 1
ATOM 727 C CA . HIS A 1 89 ? -11.964 3.058 11.908 1.00 92.69 89 HIS A CA 1
ATOM 728 C C . HIS A 1 89 ? -12.296 2.991 10.414 1.00 92.69 89 HIS A C 1
ATOM 730 O O . HIS A 1 89 ? -11.468 2.575 9.605 1.00 92.69 89 HIS A O 1
ATOM 736 N N . GLU A 1 90 ? -13.483 3.467 10.032 1.00 93.81 90 GLU A N 1
ATOM 737 C CA . GLU A 1 90 ? -13.908 3.472 8.633 1.00 93.81 90 GLU A CA 1
ATOM 738 C C . GLU A 1 90 ? -13.071 4.427 7.775 1.00 93.81 90 GLU A C 1
ATOM 740 O O . GLU A 1 90 ? -12.669 4.059 6.669 1.00 93.81 90 GLU A O 1
ATOM 745 N N . LYS A 1 91 ? -12.713 5.614 8.289 1.00 92.75 91 LYS A N 1
ATOM 746 C CA . LYS A 1 91 ? -11.769 6.513 7.601 1.00 92.75 91 LYS A CA 1
ATOM 747 C C . LYS A 1 91 ? -10.408 5.849 7.389 1.00 92.75 91 LYS A C 1
ATOM 749 O O . LYS A 1 91 ? -9.850 5.937 6.296 1.00 92.75 91 LYS A O 1
ATOM 754 N N . PHE A 1 92 ? -9.892 5.148 8.396 1.00 92.62 92 PHE A N 1
ATOM 755 C CA . PHE A 1 92 ? -8.607 4.466 8.305 1.00 92.62 92 PHE A CA 1
ATOM 756 C C . PHE A 1 92 ? -8.646 3.323 7.283 1.00 92.62 92 PHE A C 1
ATOM 758 O O . PHE A 1 92 ? -7.759 3.220 6.434 1.00 92.62 92 PHE A O 1
ATOM 765 N N . LYS A 1 93 ? -9.724 2.529 7.271 1.00 95.00 93 LYS A N 1
ATOM 766 C CA . LYS A 1 93 ? -9.958 1.508 6.239 1.00 95.00 93 LYS A CA 1
ATOM 767 C C . LYS A 1 93 ? -9.993 2.107 4.839 1.00 95.00 93 LYS A C 1
ATOM 769 O O . LYS A 1 93 ? -9.337 1.585 3.938 1.00 95.00 93 LYS A O 1
ATOM 774 N N . GLN A 1 94 ? -10.736 3.195 4.644 1.00 95.69 94 GLN A N 1
ATOM 775 C CA . GLN A 1 94 ? -10.823 3.881 3.351 1.00 95.69 94 GLN A CA 1
ATOM 776 C C . GLN A 1 94 ? -9.464 4.421 2.902 1.00 95.69 94 GLN A C 1
ATOM 778 O O . GLN A 1 94 ? -9.078 4.229 1.746 1.00 95.69 94 GLN A O 1
ATOM 783 N N . SER A 1 95 ? -8.713 5.027 3.823 1.00 93.19 95 SER A N 1
ATOM 784 C CA . SER A 1 95 ? -7.354 5.501 3.575 1.00 93.19 95 SER A CA 1
ATOM 785 C C . SER A 1 95 ? -6.451 4.370 3.091 1.00 93.19 95 SER A C 1
ATOM 787 O O . SER A 1 95 ? -5.885 4.455 1.999 1.00 93.19 95 SER A O 1
ATOM 789 N N . LEU A 1 96 ? -6.356 3.283 3.861 1.00 93.12 96 LEU A N 1
ATOM 790 C CA . LEU A 1 96 ? -5.469 2.165 3.555 1.00 93.12 96 LEU A CA 1
ATOM 791 C C . LEU A 1 96 ? -5.866 1.471 2.246 1.00 93.12 96 LEU A C 1
ATOM 793 O O . LEU A 1 96 ? -5.008 1.170 1.418 1.00 93.12 96 LEU A O 1
ATOM 797 N N . LYS A 1 97 ? -7.170 1.299 2.002 1.00 96.31 97 LYS A N 1
ATOM 798 C CA . LYS A 1 97 ? -7.689 0.780 0.731 1.00 96.31 97 LYS A CA 1
ATOM 799 C C . LYS A 1 97 ? -7.264 1.649 -0.455 1.00 96.31 97 LYS A C 1
ATOM 801 O O . LYS A 1 97 ? -6.756 1.121 -1.443 1.00 96.31 97 LYS A O 1
ATOM 806 N N . THR A 1 98 ? -7.419 2.967 -0.342 1.00 94.62 98 THR A N 1
ATOM 807 C CA . THR A 1 98 ? -7.047 3.920 -1.401 1.00 94.62 98 THR A CA 1
ATOM 808 C C . THR A 1 98 ? -5.540 3.887 -1.672 1.00 94.62 98 THR A C 1
ATOM 810 O O . THR A 1 98 ? -5.114 3.884 -2.828 1.00 94.62 98 THR A O 1
ATOM 813 N N . GLN A 1 99 ? -4.720 3.782 -0.622 1.00 88.38 99 GLN A N 1
ATOM 814 C CA . GLN A 1 99 ? -3.270 3.621 -0.758 1.00 88.38 99 GLN A CA 1
ATOM 815 C C . GLN A 1 99 ? -2.907 2.317 -1.488 1.00 88.38 99 GLN A C 1
ATOM 817 O O . GLN A 1 99 ? -2.118 2.345 -2.432 1.00 88.38 99 GLN A O 1
ATOM 822 N N . ILE A 1 100 ? -3.518 1.184 -1.119 1.00 93.31 100 ILE A N 1
ATOM 823 C CA . ILE A 1 100 ? -3.310 -0.114 -1.788 1.00 93.31 100 ILE A CA 1
ATOM 824 C C . ILE A 1 100 ? -3.684 -0.034 -3.272 1.00 93.31 100 ILE A C 1
ATOM 826 O O . ILE A 1 100 ? -2.939 -0.519 -4.124 1.00 93.31 100 ILE A O 1
ATOM 830 N N . GLU A 1 101 ? -4.822 0.576 -3.602 1.00 96.00 101 GLU A N 1
ATOM 831 C CA . GLU A 1 101 ? -5.245 0.791 -4.990 1.00 96.00 101 GLU A CA 1
ATOM 832 C C . GLU A 1 101 ? -4.263 1.685 -5.756 1.00 96.00 101 GLU A C 1
ATOM 834 O O . GLU A 1 101 ? -3.981 1.426 -6.926 1.00 96.00 101 GLU A O 1
ATOM 839 N N . GLY A 1 102 ? -3.699 2.697 -5.096 1.00 88.81 102 GLY A N 1
ATOM 840 C CA . GLY A 1 102 ? -2.638 3.528 -5.651 1.00 88.81 102 GLY A CA 1
ATOM 841 C C . GLY A 1 102 ? -1.368 2.741 -5.963 1.00 88.81 102 GLY A C 1
ATOM 842 O O . GLY A 1 102 ? -0.856 2.828 -7.075 1.00 88.81 102 GLY A O 1
ATOM 843 N N . TYR A 1 103 ? -0.885 1.904 -5.046 1.00 88.25 103 TYR A N 1
ATOM 844 C CA . TYR A 1 103 ? 0.291 1.068 -5.308 1.00 88.25 103 TYR A CA 1
ATOM 845 C C . TYR A 1 103 ? 0.040 -0.000 -6.380 1.00 88.25 103 TYR A C 1
ATOM 847 O O . TYR A 1 103 ? 0.921 -0.252 -7.203 1.00 88.25 103 TYR A O 1
ATOM 855 N N . LYS A 1 104 ? -1.165 -0.584 -6.432 1.00 93.38 104 LYS A N 1
ATOM 856 C CA . LYS A 1 104 ? -1.577 -1.491 -7.517 1.00 93.38 104 LYS A CA 1
ATOM 857 C C . LYS A 1 104 ? -1.581 -0.799 -8.872 1.00 93.38 104 LYS A C 1
ATOM 859 O O . LYS A 1 104 ? -1.148 -1.399 -9.847 1.00 93.38 104 LYS A O 1
ATOM 864 N N . GLU A 1 105 ? -2.030 0.452 -8.925 1.00 90.50 105 GLU A N 1
ATOM 865 C CA . GLU A 1 105 ? -1.947 1.264 -10.135 1.00 90.50 105 GLU A CA 1
ATOM 866 C C . GLU A 1 105 ? -0.487 1.431 -10.563 1.00 90.50 105 GLU A C 1
ATOM 868 O O . GLU A 1 105 ? -0.162 1.091 -11.690 1.00 90.50 105 GLU A O 1
ATOM 873 N N . ILE A 1 106 ? 0.411 1.847 -9.658 1.00 84.50 106 ILE A N 1
ATOM 874 C CA . ILE A 1 106 ? 1.849 1.988 -9.961 1.00 84.50 106 ILE A CA 1
ATOM 875 C C . ILE A 1 106 ? 2.417 0.675 -10.511 1.00 84.50 106 ILE A C 1
ATOM 877 O O . ILE A 1 106 ? 3.183 0.696 -11.470 1.00 84.50 106 ILE A O 1
ATOM 881 N N . PHE A 1 107 ? 2.020 -0.466 -9.945 1.00 88.12 107 PHE A N 1
ATOM 882 C CA . PHE A 1 107 ? 2.504 -1.782 -10.355 1.00 88.12 107 PHE A CA 1
ATOM 883 C C . PHE A 1 107 ? 2.217 -2.113 -11.827 1.00 88.12 107 PHE A C 1
ATOM 885 O O . PHE A 1 107 ? 2.996 -2.840 -12.447 1.00 88.12 107 PHE A O 1
ATOM 892 N N . LEU A 1 108 ? 1.159 -1.548 -12.418 1.00 88.06 108 LEU A N 1
ATOM 893 C CA . LEU A 1 108 ? 0.812 -1.774 -13.824 1.00 88.06 108 LEU A CA 1
ATOM 894 C C . LEU A 1 108 ? 1.906 -1.304 -14.790 1.00 88.06 108 LEU A C 1
ATOM 896 O O . LEU A 1 108 ? 2.062 -1.911 -15.849 1.00 88.06 108 LEU A O 1
ATOM 900 N N . VAL A 1 109 ? 2.757 -0.347 -14.397 1.00 81.25 109 VAL A N 1
ATOM 901 C CA . VAL A 1 109 ? 3.911 0.069 -15.214 1.00 81.25 109 VAL A CA 1
ATOM 902 C C . VAL A 1 109 ? 4.847 -1.102 -15.547 1.00 81.25 109 VAL A C 1
ATOM 904 O O . VAL A 1 109 ? 5.464 -1.125 -16.607 1.00 81.25 109 VAL A O 1
ATOM 907 N N . PHE A 1 110 ? 4.919 -2.113 -14.674 1.00 81.12 110 PHE A N 1
ATOM 908 C CA . PHE A 1 110 ? 5.720 -3.325 -14.873 1.00 81.12 110 PHE A CA 1
ATOM 909 C C . PHE A 1 110 ? 5.017 -4.395 -15.720 1.00 81.12 110 PHE A C 1
ATOM 911 O O . PHE A 1 110 ? 5.535 -5.506 -15.869 1.00 81.12 110 PHE A O 1
ATOM 918 N N . THR A 1 111 ? 3.813 -4.102 -16.207 1.00 82.38 111 THR A N 1
ATOM 919 C CA . THR A 1 111 ? 3.011 -4.996 -17.048 1.00 82.38 111 THR A CA 1
ATOM 920 C C . THR A 1 111 ? 2.944 -4.495 -18.482 1.00 82.38 111 THR A C 1
ATOM 922 O O . THR A 1 111 ? 3.119 -5.291 -19.400 1.00 82.38 111 THR A O 1
ATOM 925 N N . ASP A 1 112 ? 2.766 -3.188 -18.678 1.00 80.88 112 ASP A N 1
ATOM 926 C CA . ASP A 1 112 ? 2.568 -2.590 -20.001 1.00 80.88 112 ASP A CA 1
ATOM 927 C C . ASP A 1 112 ? 3.578 -1.480 -20.349 1.00 80.88 112 ASP A C 1
ATOM 929 O O . ASP A 1 112 ? 3.589 -0.979 -21.474 1.00 80.88 112 ASP A O 1
ATOM 933 N N . GLY A 1 113 ? 4.455 -1.098 -19.412 1.00 70.94 113 GLY A N 1
ATOM 934 C CA . GLY A 1 113 ? 5.455 -0.047 -19.604 1.00 70.94 113 GLY A C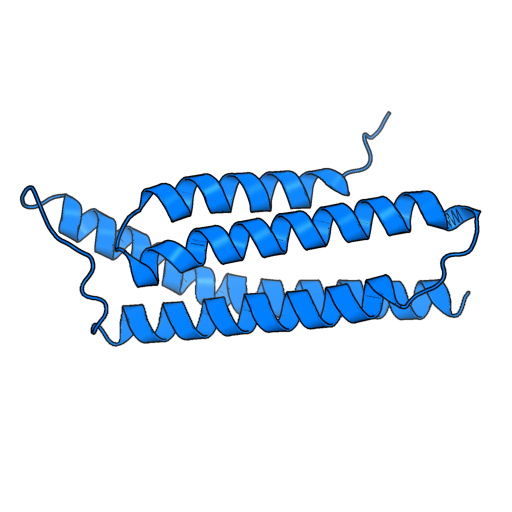A 1
ATOM 935 C C . GLY A 1 113 ? 4.889 1.379 -19.613 1.00 70.94 113 GLY A C 1
ATOM 936 O O . GLY A 1 113 ? 5.633 2.324 -19.888 1.00 70.94 113 GLY A O 1
ATOM 937 N N . ASN A 1 114 ? 3.598 1.571 -19.327 1.00 79.31 114 ASN A N 1
ATOM 938 C CA . ASN A 1 114 ? 2.948 2.874 -19.385 1.00 79.31 114 ASN A CA 1
ATOM 939 C C . ASN A 1 114 ? 3.200 3.687 -18.108 1.00 79.31 114 ASN A C 1
ATOM 941 O O . ASN A 1 114 ? 2.562 3.503 -17.071 1.00 79.31 114 ASN A O 1
ATOM 945 N N . ILE A 1 115 ? 4.094 4.673 -18.205 1.00 75.69 115 ILE A N 1
ATOM 946 C CA . ILE A 1 115 ? 4.478 5.544 -17.082 1.00 75.69 115 ILE A CA 1
ATOM 947 C C . ILE A 1 115 ? 3.316 6.354 -16.480 1.00 75.69 115 ILE A C 1
ATOM 949 O O . ILE A 1 115 ? 3.434 6.853 -15.361 1.00 75.69 115 ILE A O 1
ATOM 953 N N . THR A 1 116 ? 2.182 6.482 -17.179 1.00 81.50 116 THR A N 1
ATOM 954 C CA . THR A 1 116 ? 0.977 7.159 -16.663 1.00 81.50 116 THR A CA 1
ATOM 955 C C . THR A 1 116 ? 0.476 6.519 -15.370 1.00 81.50 116 THR A C 1
ATOM 957 O O . THR A 1 116 ? 0.016 7.229 -14.474 1.00 81.50 116 THR A O 1
ATOM 960 N N . HIS A 1 117 ? 0.637 5.201 -15.239 1.00 83.56 117 HIS A N 1
ATOM 961 C CA . HIS A 1 117 ? 0.286 4.442 -14.042 1.00 83.56 117 HIS A CA 1
ATOM 962 C C . HIS A 1 117 ? 1.001 4.944 -12.785 1.00 83.56 117 HIS A C 1
ATOM 964 O O . HIS A 1 117 ? 0.394 5.018 -11.718 1.00 83.56 117 HIS A O 1
ATOM 970 N N . ILE A 1 118 ? 2.256 5.394 -12.916 1.00 77.75 118 ILE A N 1
ATOM 971 C CA . ILE A 1 118 ? 3.001 5.989 -11.800 1.00 77.75 118 ILE A CA 1
ATOM 972 C C . ILE A 1 118 ? 2.284 7.252 -11.320 1.00 77.75 118 ILE A C 1
ATOM 974 O O . ILE A 1 118 ? 2.000 7.389 -10.136 1.00 77.75 118 ILE A O 1
ATOM 978 N N . LYS A 1 119 ? 1.932 8.157 -12.241 1.00 79.00 119 LYS A N 1
ATOM 979 C CA . LYS A 1 119 ? 1.273 9.423 -11.899 1.00 79.00 119 LYS A CA 1
ATOM 980 C C . LYS A 1 119 ? -0.089 9.197 -11.238 1.00 79.00 119 LYS A C 1
ATOM 982 O O . LYS A 1 119 ? -0.359 9.779 -10.191 1.00 79.00 119 LYS A O 1
ATOM 987 N N . VAL A 1 120 ? -0.939 8.364 -11.841 1.00 86.81 120 VAL A N 1
ATOM 988 C CA . VAL A 1 120 ? -2.289 8.079 -11.320 1.00 86.81 120 VAL A CA 1
ATOM 989 C C . VAL A 1 120 ? -2.206 7.389 -9.960 1.00 86.81 120 VAL A C 1
ATOM 991 O O . VAL A 1 120 ? -2.917 7.763 -9.029 1.00 86.81 120 VAL A O 1
ATOM 994 N N . GLY A 1 121 ? -1.311 6.412 -9.825 1.00 84.38 121 GLY A N 1
ATOM 995 C CA . GLY A 1 121 ? -1.134 5.681 -8.582 1.00 84.38 121 GLY A CA 1
ATOM 996 C C . GLY A 1 121 ? -0.590 6.552 -7.454 1.00 84.38 121 GLY A C 1
ATOM 997 O O . GLY A 1 121 ? -1.129 6.510 -6.351 1.00 84.38 121 GLY A O 1
ATOM 998 N N . SER A 1 122 ? 0.393 7.416 -7.730 1.00 81.00 122 SER A N 1
ATOM 999 C CA . SER A 1 122 ? 0.896 8.389 -6.751 1.00 81.00 122 SER A CA 1
ATOM 1000 C C . SER A 1 122 ? -0.202 9.328 -6.249 1.00 81.00 122 SER A C 1
ATOM 1002 O O . SER A 1 122 ? -0.304 9.532 -5.043 1.00 81.00 122 SER A O 1
ATOM 1004 N N . MET A 1 123 ? -1.077 9.824 -7.133 1.00 85.94 123 MET A N 1
ATOM 1005 C CA . MET A 1 123 ? -2.212 10.664 -6.723 1.00 85.94 123 MET A CA 1
ATOM 1006 C C . MET A 1 123 ? -3.166 9.932 -5.768 1.00 85.94 123 MET A C 1
ATOM 1008 O O . MET A 1 123 ? -3.613 10.521 -4.786 1.00 85.94 123 MET A O 1
ATOM 1012 N N . LYS A 1 124 ? -3.461 8.649 -6.021 1.00 89.81 124 LYS A N 1
ATOM 1013 C CA . LYS A 1 124 ? -4.292 7.823 -5.127 1.00 89.81 124 LYS A CA 1
ATOM 1014 C C . LYS A 1 124 ? -3.621 7.612 -3.766 1.00 89.81 124 LYS A C 1
ATOM 1016 O O . LYS A 1 124 ? -4.281 7.751 -2.743 1.00 89.81 124 LYS A O 1
ATOM 1021 N N . VAL A 1 125 ? -2.316 7.322 -3.737 1.00 83.00 125 VAL A N 1
ATOM 1022 C CA . VAL A 1 125 ? -1.567 7.174 -2.474 1.00 83.00 125 VAL A CA 1
ATOM 1023 C C . VAL A 1 125 ? -1.620 8.466 -1.658 1.00 83.00 125 VAL A C 1
ATOM 1025 O O . VAL A 1 125 ? -1.983 8.429 -0.486 1.00 83.00 125 VAL A O 1
ATOM 1028 N N . GLU A 1 126 ? -1.330 9.612 -2.280 1.00 84.62 126 GLU A N 1
ATOM 1029 C CA . GLU A 1 126 ? -1.410 10.925 -1.626 1.00 84.62 126 GLU A CA 1
ATOM 1030 C C . GLU A 1 126 ? -2.817 11.228 -1.107 1.00 84.62 126 GLU A C 1
ATOM 1032 O O . GLU A 1 126 ? -2.974 11.717 0.010 1.00 84.62 126 GLU A O 1
ATOM 1037 N N . GLN A 1 127 ? -3.848 10.924 -1.899 1.00 89.44 127 GLN A N 1
ATOM 1038 C CA . GLN A 1 127 ? -5.235 11.092 -1.480 1.00 89.44 127 GLN A CA 1
ATOM 1039 C C . GLN A 1 127 ? -5.558 10.212 -0.271 1.00 89.44 127 GLN A C 1
ATOM 1041 O O . GLN A 1 127 ? -6.159 10.700 0.678 1.00 89.44 127 GLN A O 1
ATOM 1046 N N . GLY A 1 128 ? -5.150 8.940 -0.291 1.00 87.00 128 GLY A N 1
ATOM 1047 C CA . GLY A 1 128 ? -5.357 8.017 0.818 1.00 87.00 128 GLY A CA 1
ATOM 1048 C C . GLY A 1 128 ? -4.708 8.522 2.105 1.00 87.00 128 GLY A C 1
ATOM 1049 O O . GLY A 1 128 ? -5.367 8.542 3.140 1.00 87.00 128 GLY A O 1
ATOM 1050 N N . LEU A 1 129 ? -3.463 9.000 2.045 1.00 85.88 129 LEU A N 1
ATOM 1051 C CA . LEU A 1 129 ? -2.765 9.561 3.210 1.00 85.88 129 LEU A CA 1
ATOM 1052 C C . LEU A 1 129 ? -3.519 10.755 3.821 1.00 85.88 129 LEU A C 1
ATOM 1054 O O . LEU A 1 129 ? -3.712 10.797 5.032 1.00 85.88 129 LEU A O 1
ATOM 1058 N N . LYS A 1 130 ? -4.051 11.653 2.984 1.00 87.31 130 LYS A N 1
ATOM 1059 C CA . LYS A 1 130 ? -4.828 12.827 3.427 1.00 87.31 130 LYS A CA 1
ATOM 1060 C C . LYS A 1 130 ? -6.184 12.496 4.060 1.00 87.31 130 LYS A C 1
ATOM 1062 O O . LYS A 1 130 ? -6.792 13.367 4.662 1.00 87.31 130 LYS A O 1
ATOM 1067 N N . MET A 1 131 ? -6.702 11.271 3.928 1.00 85.75 131 MET A N 1
ATOM 1068 C CA . MET A 1 131 ? -8.003 10.900 4.517 1.00 85.75 131 MET A CA 1
ATOM 1069 C C . MET A 1 131 ? -7.967 10.758 6.046 1.00 85.75 131 MET A C 1
ATOM 1071 O O . MET A 1 131 ? -9.027 10.734 6.677 1.00 85.75 131 MET A O 1
ATOM 1075 N N . ILE A 1 132 ? -6.772 10.595 6.622 1.00 76.56 132 ILE A N 1
ATOM 1076 C CA . ILE A 1 132 ? -6.565 10.451 8.070 1.00 76.56 132 ILE A CA 1
ATOM 1077 C C . ILE A 1 132 ? -6.171 11.790 8.704 1.00 76.56 132 ILE A C 1
ATOM 1079 O O . ILE A 1 132 ? -6.338 11.932 9.914 1.00 76.56 132 ILE A O 1
ATOM 1083 N N . ASP A 1 133 ? -5.717 12.769 7.910 1.00 62.69 133 ASP A N 1
ATOM 1084 C CA . ASP A 1 133 ? -5.487 14.125 8.404 1.00 62.69 133 ASP A CA 1
ATOM 1085 C C . ASP A 1 133 ? -6.802 14.656 8.984 1.00 62.69 133 ASP A C 1
ATOM 1087 O O . ASP A 1 133 ? -7.837 14.752 8.318 1.00 62.69 133 ASP A O 1
ATOM 1091 N N . ILE A 1 134 ? -6.771 14.889 10.291 1.00 53.50 134 ILE A N 1
ATOM 1092 C CA . ILE A 1 134 ? -7.828 15.571 11.014 1.00 53.50 134 ILE A CA 1
ATOM 1093 C C . ILE A 1 134 ? -7.640 17.033 10.630 1.00 53.50 134 ILE A C 1
ATOM 1095 O O . ILE A 1 134 ? -6.574 17.585 10.894 1.00 53.50 134 ILE A O 1
ATOM 1099 N N . ASP A 1 135 ? -8.627 17.631 9.964 1.00 44.38 135 ASP A N 1
ATOM 1100 C CA . ASP A 1 135 ? -8.667 19.083 9.817 1.00 44.38 135 ASP A CA 1
ATOM 1101 C C . ASP A 1 135 ? -8.552 19.679 11.232 1.00 44.38 135 ASP A C 1
ATOM 1103 O O . ASP A 1 135 ? -9.415 19.437 12.081 1.00 44.38 135 ASP A O 1
ATOM 1107 N N . ASP A 1 136 ? -7.436 20.362 11.504 1.00 40.38 136 ASP A N 1
ATOM 1108 C CA . ASP A 1 136 ? -7.228 21.193 12.692 1.00 40.38 136 ASP A CA 1
ATOM 1109 C C . ASP A 1 136 ? -8.186 22.401 12.599 1.00 40.38 136 ASP A C 1
ATOM 1111 O O . ASP A 1 136 ? -7.759 23.506 12.267 1.00 40.38 136 ASP A O 1
ATOM 1115 N N . ASP A 1 137 ? -9.481 22.185 12.845 1.00 38.12 137 ASP A N 1
ATOM 1116 C CA . ASP A 1 137 ? -10.494 23.238 13.032 1.00 38.12 137 ASP A CA 1
ATOM 1117 C C . ASP A 1 137 ? -11.037 23.239 14.474 1.00 38.12 137 ASP A C 1
ATOM 1119 O O . ASP A 1 137 ? -11.549 22.191 14.944 1.00 38.12 137 ASP A O 1
#

Sequence (137 aa):
MSKYLDKIAEIIENIEKVQQELLVEQKMMKNLISLLNQFSGTTKSKTIDLDDPVVKKAKEVLLKLITSLQEEYYRLDLLEPDEKWAQFHEKFKQSLKTQIEGYKEIFLVFTDGNITHIKVGSMKVEQGLKMIDIDDD